Protein AF-A0A1F7AFC2-F1 (afdb_monomer_lite)

Secondary structure (DSSP, 8-state):
-------SSSHHHHHHHHHHHHH--GGG-EEEEEEEEEETTEEEEEEEETTEEEEEEEEGGGS-TT--TT-EEEEE---THHHHHHHHHHHHHHHHHHT-

Radius of gyration: 22.4 Å; chains: 1; bounding box: 59×63×43 Å

Foldseek 3Di:
DDDDDDDDPDPPVVVVVVVVVVVCPVAADKWKKFFADDDDQWTWIWTDDPPDIDIDTDGPVPDDPPDDHGDIDIDHHHDCVVVCVVVVVVVVVVVVVVVD

Structure (mmCIF, N/CA/C/O backbone):
data_AF-A0A1F7AFC2-F1
#
_entry.id   AF-A0A1F7AFC2-F1
#
loop_
_atom_site.group_PDB
_atom_site.id
_atom_site.type_symbol
_atom_site.label_atom_id
_atom_site.label_alt_id
_atom_site.label_comp_id
_atom_site.label_asym_id
_atom_site.label_entity_id
_atom_site.label_seq_id
_atom_site.pdbx_PDB_ins_code
_atom_site.Cartn_x
_atom_site.Cartn_y
_atom_site.Cartn_z
_atom_site.occupancy
_atom_site.B_iso_or_equiv
_atom_site.auth_seq_id
_atom_site.auth_comp_id
_atom_site.auth_asym_id
_atom_site.auth_atom_id
_atom_site.pdbx_PDB_model_num
ATOM 1 N N . MET A 1 1 ? 38.765 45.029 23.984 1.00 39.31 1 MET A N 1
ATOM 2 C CA . MET A 1 1 ? 38.131 44.169 25.004 1.00 39.31 1 MET A CA 1
ATOM 3 C C . MET A 1 1 ? 36.626 44.284 24.846 1.00 39.31 1 MET A C 1
ATOM 5 O O . MET A 1 1 ? 36.097 45.342 25.136 1.00 39.31 1 MET A O 1
ATOM 9 N N . ASN A 1 2 ? 35.968 43.250 24.326 1.00 31.47 2 ASN A N 1
ATOM 10 C CA . ASN A 1 2 ? 34.542 43.002 24.542 1.00 31.47 2 ASN A CA 1
ATOM 11 C C . ASN A 1 2 ? 34.310 41.508 24.309 1.00 31.47 2 ASN A C 1
ATOM 13 O O . ASN A 1 2 ? 34.624 40.983 23.244 1.00 31.47 2 ASN A O 1
ATOM 17 N N . TRP A 1 3 ? 33.874 40.838 25.367 1.00 32.41 3 TRP A N 1
ATOM 18 C CA . TRP A 1 3 ? 33.611 39.409 25.438 1.00 32.41 3 TRP A CA 1
ATOM 19 C C . TRP A 1 3 ? 32.105 39.157 25.286 1.00 32.41 3 TRP A C 1
ATOM 21 O O . TRP A 1 3 ? 31.323 39.867 25.909 1.00 32.41 3 TRP A O 1
ATOM 31 N N . HIS A 1 4 ? 31.768 38.085 24.553 1.00 39.44 4 HIS A N 1
ATOM 32 C CA . HIS A 1 4 ? 30.484 37.355 24.500 1.00 39.44 4 HIS A CA 1
ATOM 33 C C . HIS A 1 4 ? 29.247 38.128 23.961 1.00 39.44 4 HIS A C 1
ATOM 35 O O . HIS A 1 4 ? 29.094 39.317 24.183 1.00 39.44 4 HIS A O 1
ATOM 41 N N . PHE A 1 5 ? 28.314 37.550 23.192 1.00 40.31 5 PHE A N 1
ATOM 42 C CA . PHE A 1 5 ? 27.775 36.186 23.201 1.00 40.31 5 PHE A CA 1
ATOM 43 C C . PHE A 1 5 ? 27.407 35.668 21.793 1.00 40.31 5 PHE A C 1
ATOM 45 O O . PHE A 1 5 ? 26.734 36.333 21.010 1.00 40.31 5 PHE A O 1
ATOM 52 N N . PHE A 1 6 ? 27.795 34.417 21.540 1.00 48.31 6 PHE A N 1
ATOM 53 C CA . PHE A 1 6 ? 27.108 33.455 20.672 1.00 48.31 6 PHE A CA 1
ATOM 54 C C . PHE A 1 6 ? 25.633 33.331 21.097 1.00 48.31 6 PHE A C 1
ATOM 56 O O . PHE A 1 6 ? 25.415 33.028 22.265 1.00 48.31 6 PHE A O 1
ATOM 63 N N . CYS A 1 7 ? 24.657 33.496 20.192 1.00 39.91 7 CYS A N 1
ATOM 64 C CA . CYS A 1 7 ? 23.364 32.775 20.207 1.00 39.91 7 CYS A CA 1
ATOM 65 C C . CYS A 1 7 ? 22.487 33.198 19.004 1.00 39.91 7 CYS A C 1
ATOM 67 O O . CYS A 1 7 ? 21.507 33.918 19.164 1.00 39.91 7 CYS A O 1
ATOM 69 N N . GLY A 1 8 ? 22.862 32.822 17.776 1.00 40.09 8 GLY A N 1
ATOM 70 C CA . GLY A 1 8 ? 22.107 33.202 16.567 1.00 40.09 8 GLY A CA 1
ATOM 71 C C . GLY A 1 8 ? 21.731 32.053 15.630 1.00 40.09 8 GLY A C 1
ATOM 72 O O . GLY A 1 8 ? 21.063 32.294 14.632 1.00 40.09 8 GLY A O 1
ATOM 73 N N . SER A 1 9 ? 22.156 30.817 15.914 1.00 47.88 9 SER A N 1
ATOM 74 C CA . SER A 1 9 ? 22.128 29.748 14.898 1.00 47.88 9 SER A CA 1
ATOM 75 C C . SER A 1 9 ? 21.567 28.403 15.362 1.00 47.88 9 SER A C 1
ATOM 77 O O . SER A 1 9 ? 21.568 27.470 14.575 1.00 47.88 9 SER A O 1
ATOM 79 N N . ILE A 1 10 ? 21.050 28.275 16.591 1.00 47.84 10 ILE A N 1
ATOM 80 C CA . ILE A 1 10 ? 20.555 26.973 17.106 1.00 47.84 10 ILE A CA 1
ATOM 81 C C . ILE A 1 10 ? 19.015 26.870 17.076 1.00 47.84 10 ILE A C 1
ATOM 83 O O . ILE A 1 10 ? 18.451 25.776 17.085 1.00 47.84 10 ILE A O 1
ATOM 87 N N . LEU A 1 11 ? 18.299 27.995 16.965 1.00 46.88 11 LEU A N 1
ATOM 88 C CA . LEU A 1 11 ? 16.830 27.990 16.999 1.00 46.88 11 LEU A CA 1
ATOM 89 C C . LEU A 1 11 ? 16.161 27.675 1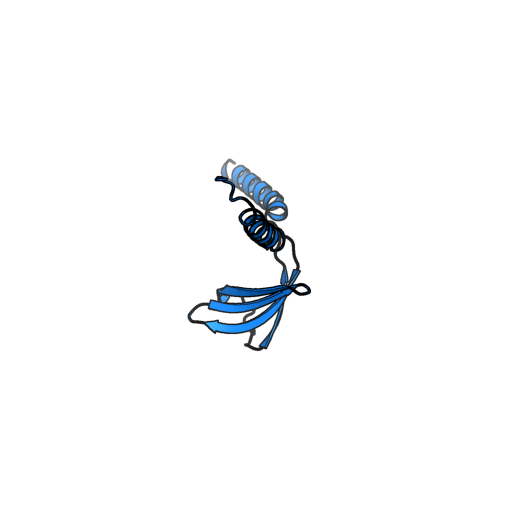5.652 1.00 46.88 11 LEU A C 1
ATOM 91 O O . LEU A 1 11 ? 15.004 27.262 15.649 1.00 46.88 11 LEU A O 1
ATOM 95 N N . LEU A 1 12 ? 16.860 27.822 14.521 1.00 44.06 12 LEU A N 1
ATOM 96 C CA . LEU A 1 12 ? 16.242 27.623 13.204 1.00 44.06 12 LEU A CA 1
ATOM 97 C C . LEU A 1 12 ? 16.192 26.146 12.779 1.00 44.06 12 LEU A C 1
ATOM 99 O O . LEU A 1 12 ? 15.203 25.708 12.197 1.00 44.06 12 LEU A O 1
ATOM 103 N N . GLU A 1 13 ? 17.211 25.352 13.117 1.00 42.47 13 GLU A N 1
ATOM 104 C CA . GLU A 1 13 ? 17.251 23.936 12.718 1.00 42.47 13 GLU A CA 1
ATOM 105 C C . GLU A 1 13 ? 16.280 23.063 13.526 1.00 42.47 13 GLU A C 1
ATOM 107 O O . GLU A 1 13 ? 15.670 22.139 12.983 1.00 42.47 13 GLU A O 1
ATOM 112 N N . SER A 1 14 ? 16.060 23.408 14.798 1.00 40.22 14 SER A N 1
ATOM 113 C CA . SER A 1 14 ? 15.111 22.706 15.674 1.00 40.22 14 SER A CA 1
ATOM 114 C C . SER A 1 14 ? 13.653 22.890 15.224 1.00 40.22 14 SER A C 1
ATOM 116 O O . SER A 1 14 ? 12.832 21.981 15.363 1.00 40.22 14 SER A O 1
ATOM 118 N N . PHE A 1 15 ? 13.317 24.043 14.634 1.00 43.59 15 PHE A N 1
ATOM 119 C CA . PHE A 1 15 ? 11.970 24.312 14.123 1.00 43.59 15 PHE A CA 1
ATOM 120 C C . PHE A 1 15 ? 11.686 23.579 12.806 1.00 43.59 15 PHE A C 1
ATOM 122 O O . PHE A 1 15 ? 10.603 23.018 12.648 1.00 43.59 15 PHE A O 1
ATOM 129 N N . LEU A 1 16 ? 12.659 23.505 11.890 1.00 47.22 16 LEU A N 1
ATOM 130 C CA . LEU A 1 16 ? 12.500 22.751 10.641 1.00 47.22 16 LEU A CA 1
ATOM 131 C C . LEU A 1 16 ? 12.321 21.246 10.883 1.00 47.22 16 LEU A C 1
ATOM 133 O O . LEU A 1 16 ? 11.451 20.638 10.260 1.00 47.22 16 LEU A O 1
ATOM 137 N N . HIS A 1 17 ? 13.064 20.655 11.825 1.00 41.97 17 HIS A N 1
ATOM 138 C CA . HIS A 1 17 ? 12.868 19.249 12.202 1.00 41.97 17 HIS A CA 1
ATOM 139 C C . HIS A 1 17 ? 11.490 18.990 12.828 1.00 41.97 17 HIS A C 1
ATOM 141 O O . HIS A 1 17 ? 10.857 17.975 12.540 1.00 41.97 17 HIS A O 1
ATOM 147 N N . THR A 1 18 ? 10.987 19.929 13.634 1.00 43.50 18 THR A N 1
ATOM 148 C CA . THR A 1 18 ? 9.672 19.797 14.283 1.00 43.50 18 THR A CA 1
ATOM 149 C C . THR A 1 18 ? 8.519 19.920 13.277 1.00 43.50 18 THR A C 1
ATOM 151 O O . THR A 1 18 ? 7.530 19.196 13.382 1.00 43.50 18 THR A O 1
ATOM 154 N N . ILE A 1 19 ? 8.647 20.773 12.252 1.00 47.66 19 ILE A N 1
ATOM 155 C CA . ILE A 1 19 ? 7.633 20.909 11.190 1.00 47.66 19 ILE A CA 1
ATOM 156 C C . ILE A 1 19 ? 7.638 19.692 10.252 1.00 47.66 19 ILE A C 1
ATOM 158 O O . ILE A 1 19 ? 6.565 19.236 9.855 1.00 47.66 19 ILE A O 1
ATOM 162 N N . HIS A 1 20 ? 8.807 19.111 9.957 1.00 42.00 20 HIS A N 1
ATOM 163 C CA . HIS A 1 20 ? 8.887 17.881 9.160 1.00 42.00 20 HIS A CA 1
ATOM 164 C C . HIS A 1 20 ? 8.161 16.709 9.847 1.00 42.00 20 HIS A C 1
ATOM 166 O O . HIS A 1 20 ? 7.424 15.975 9.193 1.00 42.00 20 HIS A O 1
ATOM 172 N N . ALA A 1 21 ? 8.286 16.595 11.175 1.00 46.59 21 ALA A N 1
ATOM 173 C CA . ALA A 1 21 ? 7.592 15.580 11.970 1.00 46.59 21 ALA A CA 1
ATOM 174 C C . ALA A 1 21 ? 6.081 15.849 12.156 1.00 46.59 21 ALA A C 1
ATOM 176 O O . ALA A 1 21 ? 5.317 14.907 12.346 1.00 46.59 21 ALA A O 1
ATOM 177 N N . MET A 1 22 ? 5.618 17.106 12.082 1.00 41.88 22 MET A N 1
ATOM 178 C CA . MET A 1 22 ? 4.181 17.428 12.166 1.00 41.88 22 MET A CA 1
ATOM 179 C C . MET A 1 22 ? 3.415 17.211 10.851 1.00 41.88 22 MET A C 1
ATOM 181 O O . MET A 1 22 ? 2.214 16.940 10.891 1.00 41.88 22 MET A O 1
ATOM 185 N N . LEU A 1 23 ? 4.062 17.344 9.687 1.00 47.50 23 LEU A N 1
ATOM 186 C CA . LEU A 1 23 ? 3.372 17.299 8.388 1.00 47.50 23 LEU A CA 1
ATOM 187 C C . LEU A 1 23 ? 3.211 15.895 7.797 1.00 47.50 23 LEU A C 1
ATOM 189 O O . LEU A 1 23 ? 2.297 15.679 6.994 1.00 47.50 23 LEU A O 1
ATOM 193 N N . PHE A 1 24 ? 4.026 14.935 8.227 1.00 51.50 24 PHE A N 1
ATOM 194 C CA . PHE A 1 24 ? 3.853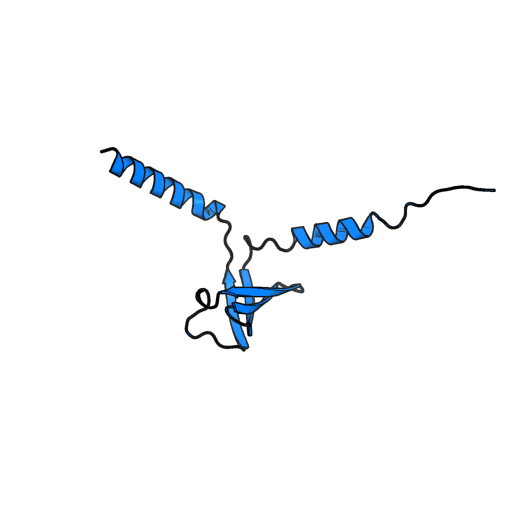 13.533 7.875 1.00 51.50 24 PHE A CA 1
ATOM 195 C C . PHE A 1 24 ? 3.145 12.798 9.019 1.00 51.50 24 PHE A C 1
ATOM 197 O O . PHE A 1 24 ? 3.759 12.086 9.803 1.00 51.50 24 PHE A O 1
ATOM 204 N N . ASN A 1 25 ? 1.831 13.006 9.158 1.00 52.94 25 ASN A N 1
ATOM 205 C CA . ASN A 1 25 ? 1.000 12.113 9.969 1.00 52.94 25 ASN A CA 1
ATOM 206 C C . ASN A 1 25 ? 0.540 10.962 9.067 1.00 52.94 25 ASN A C 1
ATOM 208 O O . ASN A 1 25 ? -0.450 11.145 8.354 1.00 52.94 25 ASN A O 1
ATOM 212 N N . PRO A 1 26 ? 1.216 9.799 9.076 1.00 53.72 26 PRO A N 1
ATOM 213 C CA . PRO A 1 26 ? 0.867 8.709 8.181 1.00 53.72 26 PRO A CA 1
ATOM 214 C C . PRO A 1 26 ? -0.590 8.284 8.366 1.00 53.72 26 PRO A C 1
ATOM 216 O O . PRO A 1 26 ? -1.208 7.889 7.403 1.00 53.72 26 PRO A O 1
ATOM 219 N N . PHE A 1 27 ? -1.204 8.449 9.539 1.00 54.81 27 PHE A N 1
ATOM 220 C CA . PHE A 1 27 ? -2.494 7.837 9.873 1.00 54.81 27 PHE A CA 1
ATOM 221 C C . PHE A 1 27 ? -3.736 8.698 9.602 1.00 54.81 27 PHE A C 1
ATOM 223 O O . PHE A 1 27 ? -4.833 8.352 10.046 1.00 54.81 27 PHE A O 1
ATOM 230 N N . LYS A 1 28 ? -3.597 9.838 8.915 1.00 54.75 28 LYS A N 1
ATOM 231 C CA . LYS A 1 28 ? -4.741 10.728 8.643 1.00 54.75 28 LYS A CA 1
ATOM 232 C C . LYS A 1 28 ? -4.914 11.141 7.188 1.00 54.75 28 LYS A C 1
ATOM 234 O O . LYS A 1 28 ? -5.704 12.046 6.921 1.00 54.75 28 LYS A O 1
ATOM 239 N N . TYR A 1 29 ? -4.207 10.508 6.251 1.00 63.38 29 TYR A N 1
ATOM 240 C CA . TYR A 1 29 ? -4.165 10.990 4.874 1.00 63.38 29 TYR A CA 1
ATOM 241 C C . TYR A 1 29 ? -4.241 9.887 3.817 1.00 63.38 29 TYR A C 1
ATOM 243 O O . TYR A 1 29 ? -3.772 8.764 3.995 1.00 63.38 29 TYR A O 1
ATOM 251 N N . GLN A 1 30 ? -4.851 10.276 2.700 1.00 72.75 30 GLN A N 1
ATOM 252 C CA . GLN A 1 30 ? -4.828 9.587 1.422 1.00 72.75 30 GLN A CA 1
ATOM 253 C C . GLN A 1 30 ? -3.594 10.069 0.651 1.00 72.75 30 GLN A C 1
ATOM 255 O O . GLN A 1 30 ? -3.403 11.279 0.496 1.00 72.75 30 GLN A O 1
ATOM 260 N N . TYR A 1 31 ? -2.750 9.140 0.213 1.00 80.12 31 TYR A N 1
ATOM 261 C CA . TYR A 1 31 ? -1.530 9.429 -0.536 1.00 80.12 31 TYR A CA 1
ATOM 262 C C . TYR A 1 31 ? -1.658 8.894 -1.955 1.00 80.12 31 TYR A C 1
ATOM 264 O O . TYR A 1 31 ? -2.104 7.763 -2.159 1.00 80.12 31 TYR A O 1
ATOM 272 N N . GLU A 1 32 ? -1.231 9.687 -2.932 1.00 86.62 32 GLU A N 1
ATOM 273 C CA . GLU A 1 32 ? -0.958 9.161 -4.264 1.00 86.62 32 GLU A CA 1
ATOM 274 C C . GLU A 1 32 ? 0.352 8.398 -4.196 1.00 86.62 32 GLU A C 1
ATOM 276 O O . GLU A 1 32 ? 1.340 8.893 -3.657 1.00 86.62 32 GLU A O 1
ATOM 281 N N . THR A 1 33 ? 0.369 7.175 -4.701 1.00 88.62 33 THR A N 1
ATOM 282 C CA . THR A 1 33 ? 1.528 6.305 -4.548 1.00 88.62 33 THR A CA 1
ATOM 283 C C . THR A 1 33 ? 1.903 5.675 -5.868 1.00 88.62 33 THR A C 1
ATOM 285 O O . THR A 1 33 ? 1.042 5.361 -6.686 1.00 88.62 33 THR A O 1
ATOM 288 N N . SER A 1 34 ? 3.204 5.546 -6.093 1.00 91.69 34 SER A N 1
ATOM 289 C CA . SER A 1 34 ? 3.757 4.927 -7.295 1.00 91.69 34 SER A CA 1
ATOM 290 C C . SER A 1 34 ? 4.684 3.804 -6.881 1.00 91.69 34 SER A C 1
ATOM 292 O O . SER A 1 34 ? 5.597 4.020 -6.080 1.00 91.69 34 SER A O 1
ATOM 294 N N . TYR A 1 35 ? 4.469 2.615 -7.422 1.00 92.19 35 TYR A N 1
ATOM 295 C CA . TYR A 1 35 ? 5.356 1.492 -7.192 1.00 92.19 35 TYR A CA 1
ATOM 296 C C . TYR A 1 35 ? 6.617 1.658 -8.027 1.00 92.19 35 TYR A C 1
ATOM 298 O O . TYR A 1 35 ? 6.555 1.713 -9.249 1.00 92.19 35 TYR A O 1
ATOM 306 N N . LEU A 1 36 ? 7.768 1.796 -7.373 1.00 91.94 36 LEU A N 1
ATOM 307 C CA . LEU A 1 36 ? 9.024 2.058 -8.064 1.00 91.94 36 LEU A CA 1
ATOM 308 C C . LEU A 1 36 ? 9.695 0.765 -8.511 1.00 91.94 36 LEU A C 1
ATOM 310 O O . LEU A 1 36 ? 9.997 0.604 -9.689 1.00 91.94 36 LEU A O 1
ATOM 314 N N . ASN A 1 37 ? 9.961 -0.132 -7.566 1.00 90.31 37 ASN A N 1
ATOM 315 C CA . ASN A 1 37 ? 10.715 -1.355 -7.794 1.00 90.31 37 ASN A CA 1
ATOM 316 C C . ASN A 1 37 ? 10.673 -2.268 -6.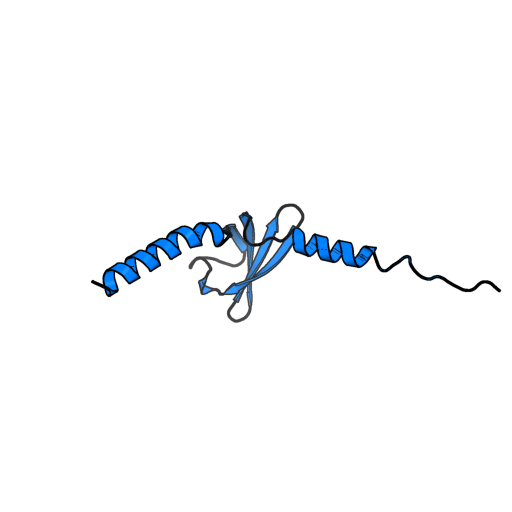568 1.00 90.31 37 ASN A C 1
ATOM 318 O O . ASN A 1 37 ? 10.353 -1.851 -5.453 1.00 90.31 37 ASN A O 1
ATOM 322 N N . ASP A 1 38 ? 11.076 -3.509 -6.794 1.00 88.69 38 ASP A N 1
ATOM 323 C CA . ASP A 1 38 ? 11.368 -4.468 -5.742 1.00 88.69 38 ASP A CA 1
ATOM 324 C C . ASP A 1 38 ? 12.780 -4.263 -5.171 1.00 88.69 38 ASP A C 1
ATOM 326 O O . ASP A 1 38 ? 13.743 -4.084 -5.921 1.00 88.69 38 ASP A O 1
ATOM 330 N N . GLU A 1 39 ? 12.899 -4.348 -3.846 1.00 85.69 39 GLU A N 1
ATOM 331 C CA . GLU A 1 39 ? 14.164 -4.446 -3.108 1.00 85.69 39 GLU A CA 1
ATOM 332 C C . GLU A 1 39 ? 14.064 -5.615 -2.124 1.00 85.69 39 GLU A C 1
ATOM 334 O O . GLU A 1 39 ? 13.279 -5.576 -1.170 1.00 85.69 39 GLU A O 1
ATOM 339 N N . ASP A 1 40 ? 14.856 -6.663 -2.356 1.00 84.38 40 ASP A N 1
ATOM 340 C CA . ASP A 1 40 ? 14.878 -7.886 -1.550 1.00 84.38 40 ASP A CA 1
ATOM 341 C C . ASP A 1 40 ? 13.462 -8.477 -1.337 1.00 84.38 40 ASP A C 1
ATOM 343 O O . ASP A 1 40 ? 12.809 -8.937 -2.281 1.00 84.38 40 ASP A O 1
ATOM 347 N N . ASN A 1 41 ? 12.967 -8.415 -0.092 1.00 83.25 41 ASN A N 1
ATOM 348 C CA . ASN A 1 41 ? 11.656 -8.892 0.366 1.00 83.25 41 ASN A CA 1
ATOM 349 C C . ASN A 1 41 ? 10.609 -7.773 0.517 1.00 83.25 41 ASN A C 1
ATOM 351 O O . ASN A 1 41 ? 9.538 -7.981 1.092 1.00 83.25 41 ASN A O 1
ATOM 355 N N . SER A 1 42 ? 10.909 -6.580 0.015 1.00 90.00 42 SER A N 1
ATOM 356 C CA . SER A 1 42 ? 10.052 -5.403 0.109 1.00 90.00 42 SER A CA 1
ATOM 357 C C . SER A 1 42 ? 9.809 -4.776 -1.259 1.00 90.00 42 SER A C 1
ATOM 359 O O . SER A 1 42 ? 10.592 -4.944 -2.192 1.00 90.00 42 SER A O 1
ATOM 361 N N . ALA A 1 43 ? 8.702 -4.058 -1.370 1.00 90.38 43 ALA A N 1
ATOM 362 C CA . ALA A 1 43 ? 8.421 -3.168 -2.475 1.00 90.38 43 ALA A CA 1
ATOM 363 C C . ALA A 1 43 ? 8.670 -1.725 -2.037 1.00 90.38 43 ALA A C 1
ATOM 365 O O . ALA A 1 43 ? 8.294 -1.319 -0.930 1.00 90.38 43 ALA A O 1
ATOM 366 N N . VAL A 1 44 ? 9.298 -0.950 -2.917 1.00 91.69 44 VAL A N 1
ATOM 367 C CA . VAL A 1 44 ? 9.573 0.469 -2.701 1.00 91.69 44 VAL A CA 1
ATOM 368 C C . VAL A 1 44 ? 8.483 1.291 -3.365 1.00 91.69 44 VAL A C 1
ATOM 370 O O . VAL A 1 44 ? 8.276 1.207 -4.578 1.00 91.69 44 VAL A O 1
ATOM 373 N N . LEU A 1 45 ? 7.807 2.120 -2.576 1.00 90.94 45 LEU A N 1
ATOM 374 C CA . LEU A 1 45 ? 6.762 3.017 -3.051 1.00 90.94 45 LEU A CA 1
ATOM 375 C C . LEU A 1 45 ? 7.188 4.469 -2.891 1.00 90.94 45 LEU A C 1
ATOM 377 O O . LEU A 1 45 ? 7.767 4.844 -1.873 1.00 90.94 45 LEU A O 1
ATOM 381 N N . LEU A 1 46 ? 6.854 5.294 -3.877 1.00 91.00 46 LEU A N 1
ATOM 382 C CA . LEU A 1 46 ? 6.921 6.745 -3.775 1.00 91.00 46 LEU A CA 1
ATOM 383 C C . LEU A 1 46 ? 5.547 7.276 -3.381 1.00 91.00 46 LEU A C 1
ATOM 385 O O . LEU A 1 46 ? 4.614 7.184 -4.174 1.00 91.00 46 LEU A O 1
ATOM 389 N N . LEU A 1 47 ? 5.433 7.836 -2.184 1.00 89.25 47 LEU A N 1
ATOM 390 C CA . LEU A 1 47 ? 4.269 8.585 -1.731 1.00 89.25 47 LEU A CA 1
ATOM 391 C C . LEU A 1 47 ? 4.378 10.033 -2.202 1.00 89.25 47 LEU A C 1
ATOM 393 O O . LEU A 1 47 ? 5.427 10.657 -2.055 1.00 89.25 47 LEU A O 1
ATOM 397 N N . ARG A 1 48 ? 3.279 10.581 -2.712 1.00 85.56 48 ARG A N 1
ATOM 398 C CA . ARG A 1 48 ? 3.135 11.976 -3.119 1.00 85.56 48 ARG A CA 1
ATOM 399 C C . ARG A 1 48 ? 1.937 12.602 -2.429 1.00 85.56 48 ARG A C 1
ATOM 401 O O . ARG A 1 48 ? 0.844 12.031 -2.393 1.00 85.56 48 ARG A O 1
ATOM 408 N N . LYS A 1 49 ? 2.143 13.803 -1.896 1.00 78.75 49 LYS A N 1
ATOM 409 C CA . LYS A 1 49 ? 1.077 14.644 -1.353 1.00 78.75 49 LYS A CA 1
ATOM 410 C C . LYS A 1 49 ? 1.425 16.117 -1.541 1.00 78.75 49 LYS A C 1
ATOM 412 O O . LYS A 1 49 ? 2.210 16.689 -0.786 1.00 78.75 49 LYS A O 1
ATOM 417 N N . GLY A 1 50 ? 0.820 16.744 -2.547 1.00 79.50 50 GLY A N 1
ATOM 418 C CA . GLY A 1 50 ? 1.168 18.111 -2.933 1.00 79.50 50 GLY A CA 1
ATOM 419 C C . GLY A 1 50 ? 2.627 18.189 -3.387 1.00 79.50 50 GLY A C 1
ATOM 420 O O . GLY A 1 50 ? 3.024 17.470 -4.294 1.00 79.50 50 GLY A O 1
ATOM 421 N N . SER A 1 51 ? 3.427 19.040 -2.744 1.00 75.19 51 SER A N 1
ATOM 422 C CA . SER A 1 51 ? 4.861 19.180 -3.034 1.00 75.19 51 SER A CA 1
ATOM 423 C C . SER A 1 51 ? 5.753 18.179 -2.294 1.00 75.19 51 SER A C 1
ATOM 425 O O . SER A 1 51 ? 6.970 18.228 -2.457 1.00 75.19 51 SER A O 1
ATOM 427 N N . LEU A 1 52 ? 5.184 17.337 -1.426 1.00 76.81 52 LEU A N 1
ATOM 428 C CA . LEU A 1 52 ? 5.946 16.406 -0.602 1.00 76.81 52 LEU A CA 1
ATOM 429 C C . LEU A 1 52 ? 6.010 15.037 -1.277 1.00 76.81 52 LEU A C 1
ATOM 431 O O . LEU A 1 52 ? 4.975 14.450 -1.603 1.00 76.81 52 LEU A O 1
ATOM 435 N N . GLU A 1 53 ? 7.232 14.542 -1.456 1.00 87.25 53 GLU A N 1
ATOM 436 C CA . GLU A 1 53 ? 7.520 13.212 -1.979 1.00 87.25 53 GLU A CA 1
ATOM 437 C C . GLU A 1 53 ? 8.350 12.427 -0.961 1.00 87.25 53 GLU A C 1
ATOM 439 O O . GLU A 1 53 ? 9.379 12.912 -0.492 1.00 87.25 53 GLU A O 1
ATOM 444 N N . GLU A 1 54 ? 7.928 11.207 -0.635 1.00 85.31 54 GLU A N 1
ATOM 445 C CA . GLU A 1 54 ? 8.638 10.346 0.312 1.00 85.31 54 GLU A CA 1
ATOM 446 C C . GLU A 1 54 ? 8.680 8.901 -0.180 1.00 85.31 54 GLU A C 1
ATOM 448 O O . GLU A 1 54 ? 7.704 8.383 -0.719 1.00 85.31 54 GLU A O 1
ATOM 453 N N . LYS A 1 55 ? 9.822 8.234 -0.001 1.00 89.56 55 LYS A N 1
ATOM 454 C CA . LYS A 1 55 ? 9.971 6.818 -0.345 1.00 89.56 55 LYS A CA 1
ATOM 455 C C . LYS A 1 55 ? 9.728 5.962 0.885 1.00 89.56 55 LYS A C 1
ATOM 457 O O . LYS A 1 55 ? 10.436 6.104 1.878 1.00 89.56 55 LYS A O 1
ATOM 462 N N . ILE A 1 56 ? 8.796 5.024 0.783 1.00 87.25 56 ILE A N 1
ATOM 463 C CA . ILE A 1 56 ? 8.530 4.036 1.827 1.00 87.25 56 ILE A CA 1
ATOM 464 C C . ILE A 1 56 ? 8.824 2.628 1.324 1.00 87.25 56 ILE A C 1
ATOM 466 O O . ILE A 1 56 ? 8.762 2.347 0.126 1.00 87.25 56 ILE A O 1
ATOM 470 N N . ARG A 1 57 ? 9.121 1.728 2.260 1.00 89.12 57 ARG A N 1
ATOM 471 C CA . ARG A 1 57 ? 9.274 0.298 1.991 1.00 89.12 57 ARG A CA 1
ATOM 472 C C . ARG A 1 57 ? 8.145 -0.455 2.669 1.00 89.12 57 ARG A C 1
ATOM 474 O O . ARG A 1 57 ? 7.929 -0.277 3.866 1.00 89.12 57 ARG A O 1
ATOM 481 N N . LEU A 1 58 ? 7.451 -1.297 1.913 1.00 87.00 58 LEU A N 1
ATOM 482 C CA . LEU A 1 58 ? 6.397 -2.164 2.431 1.00 87.00 58 LEU A CA 1
ATOM 483 C C . LEU A 1 58 ? 6.678 -3.623 2.062 1.00 87.00 58 LEU A C 1
ATOM 485 O O . LEU A 1 58 ? 7.275 -3.889 1.020 1.00 87.00 58 LEU A O 1
ATOM 489 N N . PRO A 1 59 ? 6.239 -4.592 2.878 1.00 88.38 59 PRO A N 1
ATOM 490 C CA . PRO A 1 59 ? 6.229 -5.991 2.475 1.00 88.38 59 PRO A CA 1
ATOM 491 C C . PRO A 1 59 ? 5.420 -6.188 1.188 1.00 88.38 59 PRO A C 1
ATOM 493 O O . PRO A 1 59 ? 4.308 -5.671 1.069 1.00 88.38 59 PRO A O 1
ATOM 496 N N . LYS A 1 60 ? 5.935 -6.995 0.252 1.00 85.19 60 LYS A N 1
ATOM 497 C CA . LYS A 1 60 ? 5.244 -7.285 -1.021 1.00 85.19 60 LYS A CA 1
ATOM 498 C C . LYS A 1 60 ? 3.876 -7.946 -0.822 1.00 85.19 60 LYS A C 1
ATOM 500 O O . LYS A 1 60 ? 3.002 -7.815 -1.664 1.00 85.19 60 LYS A O 1
ATOM 505 N N . THR A 1 61 ? 3.674 -8.617 0.312 1.00 86.31 61 THR A N 1
ATOM 506 C CA . THR A 1 61 ? 2.399 -9.241 0.695 1.00 86.31 61 THR A CA 1
ATOM 507 C C . THR A 1 61 ? 1.265 -8.243 0.915 1.00 86.31 61 THR A C 1
ATOM 509 O O . THR A 1 61 ? 0.107 -8.644 0.895 1.00 86.31 61 THR A O 1
ATOM 512 N N . LEU A 1 62 ? 1.584 -6.968 1.156 1.00 85.50 62 LEU A N 1
ATOM 513 C CA . LEU A 1 62 ? 0.594 -5.904 1.322 1.00 85.50 62 LEU A CA 1
ATOM 514 C C . LEU A 1 62 ? 0.236 -5.222 -0.004 1.00 85.50 62 LEU A C 1
ATOM 516 O O . LEU A 1 62 ? -0.669 -4.390 -0.026 1.00 85.50 62 LEU A O 1
ATOM 520 N N . LEU A 1 63 ? 0.939 -5.545 -1.094 1.00 86.44 63 LEU A N 1
ATOM 521 C CA . LEU A 1 63 ? 0.595 -5.051 -2.420 1.00 86.44 63 LEU A CA 1
ATOM 522 C C . LEU A 1 63 ? -0.529 -5.882 -3.050 1.00 86.44 63 LEU A C 1
ATOM 524 O O . LEU A 1 63 ? -0.658 -7.074 -2.761 1.00 86.44 63 LEU A O 1
ATOM 528 N N . PRO A 1 64 ? -1.311 -5.281 -3.961 1.00 84.88 64 PRO A N 1
ATOM 529 C CA . PRO A 1 64 ? -2.162 -6.039 -4.867 1.00 84.88 64 PRO A CA 1
ATOM 530 C C . PRO A 1 64 ? -1.353 -7.111 -5.612 1.00 84.88 64 PRO A C 1
ATOM 532 O O . PRO A 1 64 ? -0.212 -6.876 -6.008 1.00 84.88 64 PRO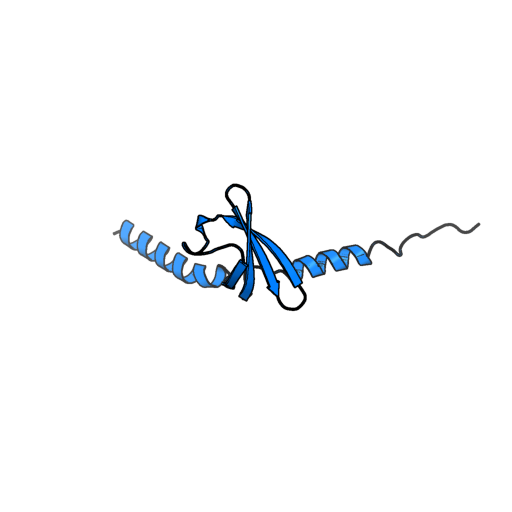 A O 1
ATOM 535 N N . LEU A 1 65 ? -1.946 -8.292 -5.810 1.00 84.69 65 LEU A N 1
ATOM 536 C CA . LEU A 1 65 ? -1.277 -9.459 -6.409 1.00 84.69 65 LEU A CA 1
ATOM 537 C C . LEU A 1 65 ? -0.767 -9.212 -7.838 1.00 84.69 65 LEU A C 1
ATOM 539 O O . LEU A 1 65 ? 0.126 -9.908 -8.313 1.00 84.69 65 LEU A O 1
ATOM 543 N N . ASP A 1 66 ? -1.358 -8.246 -8.525 1.00 87.19 66 ASP A N 1
ATOM 544 C CA . ASP A 1 66 ? -1.094 -7.859 -9.902 1.00 87.19 66 ASP A CA 1
ATOM 545 C C . ASP A 1 66 ? -0.242 -6.588 -10.034 1.00 87.19 66 ASP A C 1
ATOM 547 O O . ASP A 1 66 ? 0.051 -6.183 -11.160 1.00 87.19 66 ASP A O 1
ATOM 551 N N . ALA A 1 67 ? 0.188 -5.993 -8.915 1.00 86.00 67 ALA A N 1
ATOM 552 C CA . ALA A 1 67 ? 0.959 -4.756 -8.908 1.00 86.00 67 ALA A CA 1
ATOM 553 C C . ALA A 1 67 ? 2.338 -4.928 -9.565 1.00 86.00 67 ALA A C 1
ATOM 555 O O . ALA A 1 67 ? 3.111 -5.833 -9.234 1.00 86.00 67 ALA A O 1
ATOM 556 N N . LYS A 1 68 ? 2.676 -4.008 -10.469 1.00 90.44 68 LYS A N 1
ATOM 557 C CA . LYS A 1 68 ? 3.936 -3.958 -11.216 1.00 90.44 68 LYS A CA 1
ATOM 558 C C . LYS A 1 68 ? 4.664 -2.629 -11.006 1.00 90.44 68 LYS A C 1
ATOM 560 O O . LYS A 1 68 ? 4.023 -1.601 -10.791 1.00 90.44 68 LYS A O 1
ATOM 565 N N . PRO A 1 69 ? 6.005 -2.618 -11.100 1.00 90.88 69 PRO A N 1
ATOM 566 C CA . PRO A 1 69 ? 6.769 -1.376 -11.130 1.00 90.88 69 PRO A CA 1
ATOM 567 C C . PRO A 1 69 ? 6.219 -0.409 -12.189 1.00 90.88 69 PRO A C 1
ATOM 569 O O . PRO A 1 69 ? 6.048 -0.785 -13.348 1.00 90.88 69 PRO A O 1
ATOM 572 N N . GLY A 1 70 ? 5.951 0.827 -11.784 1.00 90.06 70 GLY A N 1
ATOM 573 C CA . GLY A 1 70 ? 5.289 1.862 -12.576 1.00 90.06 70 GLY A CA 1
ATOM 574 C C . GLY A 1 70 ? 3.801 2.036 -12.265 1.00 90.06 70 GLY A C 1
ATOM 575 O O . GLY A 1 70 ? 3.236 3.059 -12.644 1.00 90.06 70 GLY A O 1
ATOM 576 N N . ASP A 1 71 ? 3.172 1.098 -11.555 1.00 90.00 71 ASP A N 1
ATOM 577 C CA . ASP A 1 71 ? 1.756 1.206 -11.221 1.00 90.00 71 ASP A CA 1
ATOM 578 C C . ASP A 1 71 ? 1.500 2.298 -10.183 1.00 90.00 71 ASP A C 1
ATOM 580 O O . ASP A 1 71 ? 2.278 2.515 -9.246 1.00 90.00 71 ASP A O 1
ATOM 584 N N . HIS A 1 72 ? 0.359 2.965 -10.344 1.00 90.06 72 HIS A N 1
ATOM 585 C CA . HIS A 1 72 ? -0.099 4.023 -9.459 1.00 90.06 72 HIS A CA 1
ATOM 586 C C . HIS A 1 72 ? -1.328 3.569 -8.682 1.00 90.06 72 HIS A C 1
ATOM 588 O O . HIS A 1 72 ? -2.290 3.061 -9.257 1.00 90.06 72 HIS A O 1
ATOM 594 N N . PHE A 1 73 ? -1.322 3.795 -7.376 1.00 86.94 73 PHE A N 1
ATOM 595 C CA . PHE A 1 73 ? -2.454 3.493 -6.511 1.00 86.94 73 PHE A CA 1
ATOM 596 C C . PHE A 1 73 ? -2.605 4.539 -5.422 1.00 86.94 73 PHE A C 1
ATOM 598 O O . PHE A 1 73 ? -1.743 5.391 -5.199 1.00 86.94 73 PHE A O 1
ATOM 605 N N . ILE A 1 74 ? -3.744 4.476 -4.748 1.00 84.69 74 ILE A N 1
ATOM 606 C CA . ILE A 1 74 ? -4.073 5.381 -3.666 1.00 84.69 74 ILE A CA 1
ATOM 607 C C . ILE A 1 74 ? -3.936 4.638 -2.342 1.00 84.69 74 ILE A C 1
ATOM 609 O O . ILE A 1 74 ? -4.674 3.688 -2.077 1.00 84.69 74 ILE A O 1
ATOM 613 N N . LEU A 1 75 ? -2.995 5.075 -1.507 1.00 83.75 75 LEU A N 1
ATOM 614 C CA . LEU A 1 75 ? -2.780 4.509 -0.182 1.00 83.75 75 LEU A CA 1
ATOM 615 C C . LEU A 1 75 ? -3.597 5.296 0.842 1.00 83.75 75 LEU A C 1
ATOM 617 O O . LEU A 1 75 ? -3.329 6.469 1.102 1.00 83.75 75 LEU A O 1
ATOM 621 N N . ASN A 1 76 ? -4.589 4.632 1.427 1.00 79.50 76 ASN A N 1
ATOM 622 C CA . ASN A 1 76 ? -5.403 5.179 2.506 1.00 79.50 76 ASN A CA 1
ATOM 623 C C . ASN A 1 76 ? -4.900 4.635 3.839 1.00 79.50 76 ASN A C 1
ATOM 625 O O . ASN A 1 76 ? -5.017 3.441 4.106 1.00 79.50 76 ASN A O 1
ATOM 629 N N . LEU A 1 77 ? -4.378 5.513 4.685 1.00 74.00 77 LEU A N 1
ATOM 630 C CA . LEU A 1 77 ? -3.960 5.162 6.034 1.00 74.00 77 LEU A CA 1
ATOM 631 C C . LEU A 1 77 ? -4.972 5.738 7.029 1.00 74.00 77 LEU A C 1
ATOM 633 O O . LEU A 1 77 ? -5.245 6.939 7.035 1.00 74.00 77 LEU A O 1
ATOM 637 N N . GLN A 1 78 ? -5.558 4.868 7.850 1.00 67.06 78 GLN A N 1
ATOM 638 C CA . GLN A 1 78 ? -6.560 5.235 8.850 1.00 67.06 78 GLN A CA 1
ATOM 639 C C . GLN A 1 78 ? -5.964 5.159 10.257 1.00 67.06 78 GLN A C 1
ATOM 641 O O . GLN A 1 78 ? -5.194 4.250 10.566 1.00 67.06 78 GLN A O 1
ATOM 646 N N . SER A 1 79 ? -6.341 6.107 11.118 1.00 60.28 79 SER A N 1
ATOM 647 C CA . SER A 1 79 ? -5.976 6.067 12.534 1.00 60.28 79 SER A CA 1
ATOM 648 C C . SER A 1 79 ? -6.685 4.901 13.223 1.00 60.28 79 SER A C 1
ATOM 650 O O . SER A 1 79 ? -7.904 4.760 13.058 1.00 60.28 79 SER A O 1
ATOM 652 N N . PRO A 1 80 ? -5.965 4.103 14.034 1.00 61.47 80 PRO A N 1
ATOM 653 C CA . PRO A 1 80 ? -6.554 2.994 14.774 1.00 61.47 80 PRO A CA 1
ATOM 654 C C . PRO A 1 80 ? -7.636 3.451 15.759 1.00 61.47 80 PRO A C 1
ATOM 656 O O . PRO A 1 80 ? -8.472 2.643 16.132 1.00 61.47 80 PRO A O 1
ATOM 659 N N . GLU A 1 81 ? -7.699 4.732 16.135 1.00 62.03 81 GLU A N 1
ATOM 660 C CA . GLU A 1 81 ? -8.747 5.273 17.019 1.00 62.03 81 GLU A CA 1
ATOM 661 C C . GLU A 1 81 ? -10.173 5.045 16.477 1.00 62.03 81 GLU A C 1
ATOM 663 O O . GLU A 1 81 ? -11.100 4.846 17.258 1.00 62.03 81 GLU A O 1
ATOM 668 N N . ASN A 1 82 ? -10.349 4.996 15.148 1.00 54.53 82 ASN A N 1
ATOM 669 C CA . ASN A 1 82 ? -11.636 4.656 14.526 1.00 54.53 82 ASN A CA 1
ATOM 670 C C . ASN A 1 82 ? -11.889 3.137 14.438 1.00 54.53 82 ASN A C 1
ATOM 672 O O . ASN A 1 82 ? -13.038 2.726 14.316 1.00 54.53 82 ASN A O 1
ATOM 676 N N . ALA A 1 83 ? -10.844 2.307 14.506 1.00 54.38 83 ALA A N 1
ATOM 677 C CA . ALA A 1 83 ? -10.944 0.842 14.486 1.00 54.38 83 ALA A CA 1
ATOM 678 C C . ALA A 1 83 ? -11.083 0.239 15.902 1.00 54.38 83 ALA A C 1
ATOM 680 O O . ALA A 1 83 ? -11.740 -0.783 16.096 1.00 54.38 83 ALA A O 1
ATOM 681 N N . GLN A 1 84 ? -10.521 0.904 16.917 1.00 54.41 84 GLN A N 1
ATOM 682 C CA . GLN A 1 84 ? -10.476 0.426 18.302 1.00 54.41 84 GLN A CA 1
ATOM 683 C C . GLN A 1 84 ? -11.853 0.328 18.965 1.00 54.41 84 GLN A C 1
ATOM 685 O O . GLN A 1 84 ? -12.049 -0.549 19.803 1.00 54.41 84 GLN A O 1
ATOM 690 N N . GLN A 1 85 ? -12.818 1.180 18.598 1.00 56.94 85 GLN A N 1
ATOM 691 C CA . GLN A 1 85 ? -14.182 1.067 19.135 1.00 56.94 85 GLN A CA 1
ATOM 692 C C . GLN A 1 85 ? -14.831 -0.265 18.735 1.00 56.94 85 GLN A C 1
ATOM 694 O O . GLN A 1 85 ? -15.435 -0.934 19.570 1.00 56.94 85 GLN A O 1
ATOM 699 N N . THR A 1 86 ? -14.636 -0.696 17.488 1.00 60.28 86 THR A N 1
ATOM 700 C CA . THR A 1 86 ? -15.225 -1.929 16.949 1.00 60.28 86 THR A CA 1
ATOM 701 C C . THR A 1 86 ? -14.505 -3.180 17.457 1.00 60.28 86 THR A C 1
ATOM 703 O O . THR A 1 86 ? -15.138 -4.200 17.743 1.00 60.28 86 THR A O 1
ATOM 706 N N . GLU A 1 87 ? -13.182 -3.110 17.618 1.00 64.75 87 GLU A N 1
ATOM 707 C CA . GLU A 1 87 ? -12.381 -4.217 18.153 1.00 64.75 87 GLU A CA 1
ATOM 708 C C . GLU A 1 87 ? -12.621 -4.440 19.650 1.00 64.75 87 GLU A C 1
ATOM 710 O O . GLU A 1 87 ? -12.774 -5.585 20.076 1.00 64.75 87 GLU A O 1
ATOM 715 N N . ALA A 1 88 ? -12.729 -3.371 20.447 1.00 68.75 88 ALA A N 1
ATOM 716 C CA . ALA A 1 88 ? -13.002 -3.471 21.881 1.00 68.75 88 ALA A CA 1
ATOM 717 C C . ALA A 1 88 ? -14.398 -4.050 22.171 1.00 68.75 88 ALA A C 1
ATOM 719 O O . ALA A 1 88 ? -14.548 -4.885 23.066 1.00 68.75 88 ALA A O 1
ATOM 720 N N . GLU A 1 89 ? -15.414 -3.659 21.396 1.00 71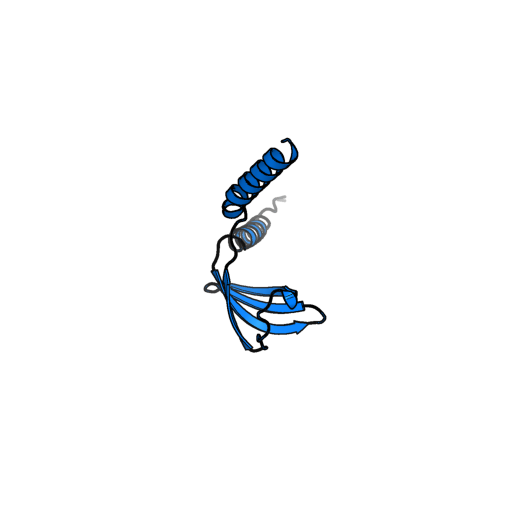.44 89 GLU A N 1
ATOM 721 C CA . GLU A 1 89 ? -16.758 -4.244 21.483 1.00 71.44 89 GLU A CA 1
ATOM 722 C C . GLU A 1 89 ? -16.768 -5.725 21.085 1.00 71.44 89 GLU A C 1
ATOM 724 O O . GLU A 1 89 ? -17.402 -6.545 21.754 1.00 71.44 89 GLU A O 1
ATOM 729 N N . SER A 1 90 ? -16.009 -6.090 20.049 1.00 73.94 90 SER A N 1
ATOM 730 C CA . SER A 1 90 ? -15.861 -7.485 19.616 1.00 73.94 90 SER A CA 1
ATOM 731 C C . SER A 1 90 ? -15.165 -8.344 20.678 1.00 73.94 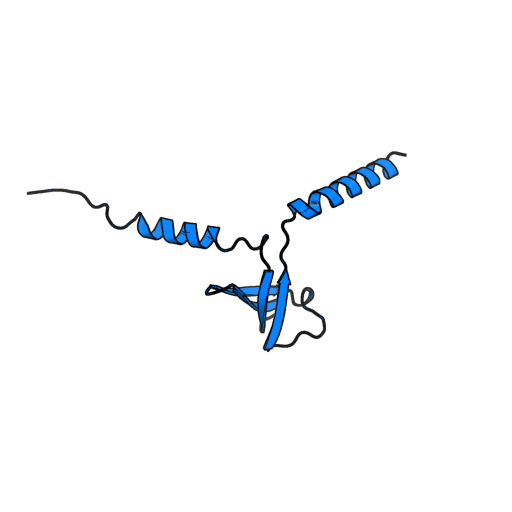90 SER A C 1
ATOM 733 O O . SER A 1 90 ? -15.610 -9.453 20.972 1.00 73.94 90 SER A O 1
ATOM 735 N N . LEU A 1 91 ? -14.119 -7.815 21.317 1.00 76.31 91 LEU A N 1
ATOM 736 C CA . LEU A 1 91 ? -13.411 -8.463 22.426 1.00 76.31 91 LEU A CA 1
ATOM 737 C C . LEU A 1 91 ? -14.309 -8.660 23.648 1.00 76.31 91 LEU A C 1
ATOM 739 O O . LEU A 1 91 ? -14.309 -9.734 24.249 1.00 76.31 91 LEU A O 1
ATOM 743 N N . LYS A 1 92 ? -15.107 -7.645 23.995 1.00 81.44 92 LYS A N 1
ATOM 744 C CA . LYS A 1 92 ? -16.080 -7.735 25.087 1.00 81.44 92 LYS A CA 1
ATOM 745 C C . LYS A 1 92 ? -17.100 -8.845 24.828 1.00 81.44 92 LYS A C 1
ATOM 747 O O . LYS A 1 92 ? -17.362 -9.646 25.720 1.00 81.44 92 LYS A O 1
ATOM 752 N N . LYS A 1 93 ? -17.619 -8.935 23.602 1.00 82.56 93 LYS A N 1
ATOM 753 C CA . LYS A 1 93 ? -18.574 -9.977 23.211 1.00 82.56 93 LYS A CA 1
ATOM 754 C C . LYS A 1 93 ? -17.972 -11.386 23.302 1.00 82.56 93 LYS A C 1
ATOM 756 O O . LYS A 1 93 ? -18.612 -12.284 23.834 1.00 82.56 93 LYS A O 1
ATOM 761 N N . LEU A 1 94 ? -16.725 -11.567 22.860 1.00 81.81 94 LEU A N 1
ATOM 762 C CA . LEU A 1 94 ? -16.011 -12.846 22.985 1.00 81.81 94 LEU A CA 1
ATOM 763 C C . LEU A 1 94 ? -15.777 -13.249 24.452 1.00 81.81 94 LEU A C 1
ATOM 765 O O . LEU A 1 94 ? -15.912 -14.419 24.804 1.00 81.81 94 LEU A O 1
ATOM 769 N N . LEU A 1 95 ? -15.456 -12.288 25.323 1.00 78.12 95 LEU A N 1
ATOM 770 C CA . LEU A 1 95 ? -15.311 -12.530 26.763 1.00 78.12 95 LEU A CA 1
ATOM 771 C C . LEU A 1 95 ? -16.638 -12.939 27.421 1.00 78.12 95 LEU A C 1
ATOM 773 O O . LEU A 1 95 ? -16.648 -13.824 28.277 1.00 78.12 95 LEU A O 1
ATOM 777 N N . GLU A 1 96 ? -17.754 -12.333 27.013 1.00 85.69 96 GLU A N 1
ATOM 778 C CA . GLU A 1 96 ? -19.101 -12.704 27.473 1.00 85.69 96 GLU A CA 1
ATOM 779 C C . GLU A 1 96 ? -19.524 -14.104 26.989 1.00 85.69 96 GLU A C 1
ATOM 781 O O . GLU A 1 96 ? -20.202 -14.826 27.718 1.00 85.69 96 GLU A O 1
ATOM 786 N N . GLU A 1 97 ? -19.104 -14.520 25.790 1.00 80.88 97 GLU A N 1
ATOM 787 C CA . GLU A 1 97 ? -19.351 -15.871 25.264 1.00 80.88 97 GLU A CA 1
ATOM 788 C C . GLU A 1 97 ? -18.531 -16.950 25.990 1.00 80.88 97 GLU A C 1
ATOM 790 O O . GLU A 1 97 ? -19.047 -18.036 26.230 1.00 80.88 97 GLU A O 1
ATOM 795 N N . LEU A 1 98 ? -17.286 -16.659 26.385 1.00 70.06 98 LEU A N 1
ATOM 796 C CA . LEU A 1 98 ? -16.412 -17.603 27.105 1.00 70.06 98 LEU A CA 1
ATOM 797 C C . LEU A 1 98 ? -16.759 -17.780 28.589 1.00 70.06 98 LEU A C 1
ATOM 799 O O . LEU A 1 98 ? -16.322 -18.745 29.212 1.00 70.06 98 LEU A O 1
ATOM 803 N N . THR A 1 99 ? -17.480 -16.823 29.174 1.00 70.94 99 THR A N 1
ATOM 804 C CA . THR A 1 99 ? -17.874 -16.840 30.593 1.00 70.94 99 THR A CA 1
ATOM 805 C C . THR A 1 99 ? -19.299 -17.353 30.825 1.00 70.94 99 THR A C 1
ATOM 807 O O . THR A 1 99 ? -19.752 -17.378 31.972 1.00 70.94 99 THR A O 1
ATOM 810 N N . ARG A 1 100 ? -19.990 -17.785 29.763 1.00 50.47 100 ARG A N 1
ATOM 811 C CA . ARG A 1 100 ? -21.277 -18.496 29.801 1.00 50.47 100 ARG A CA 1
ATOM 812 C C . ARG A 1 100 ? -21.089 -20.005 29.738 1.00 50.47 100 ARG A C 1
ATOM 814 O O . ARG A 1 100 ? -21.918 -20.690 30.377 1.00 50.47 100 ARG A O 1
#

Sequence (100 aa):
MNWHFFCGSILLESFLHTIHAMLFNPFKYQYETSYLNDEDNSAVLLLRKGSLEEKIRLPKTLLPLDAKPGDHFILNLQSPENAQQTEAESLKKLLEELTR

pLDDT: mean 70.18, std 18.76, range [31.47, 92.19]